Protein AF-A0A0M0KFQ4-F1 (afdb_monomer_lite)

Secondary structure (DSSP, 8-state):
-GGGS-HHHHHHHHHHHHHHHHHHHHHTTT-GGG--HHHHHHHHHHHHHHH-HHHHTS-HHHHH-HHHHHHHHHHHHHHHHHHHTSPPPHHHHHHHHHHHHHH-------SHHHHHHHHHHH--

pLDDT: mean 93.69, std 4.37, range [71.12, 97.94]

Radius of gyration: 17.16 Å; chains: 1; bounding box: 42×26×45 Å

Foldseek 3Di:
DQVPDPPVLVVLLLVLLVVLVLVVCVVVLVPPVPDDPVVSVVSSVVSCVPPNPSVVPDDPCCVPDPVNVVVSVVSSVVSVVVQQQAAADPVLVVLQVVLCVVVVDDDDDRGNSSSVSCSVVSVD

Organism: NCBI:txid284581

Sequence (124 aa):
MLKNLPQGTKISITRSIHIAFEQYMNNIQWNETQFDMNDFIKQWKQYIEQNASWFKNLDAETKADPIFHEELAVKINETIEKILAEEPTEEQIQQLEELTKSTGKEIDYSSKLEARYLIDTLSN

Structure (mmCIF, N/CA/C/O backbone):
data_AF-A0A0M0KFQ4-F1
#
_entry.id   AF-A0A0M0KFQ4-F1
#
loop_
_atom_site.group_PDB
_atom_site.id
_atom_site.type_symbol
_atom_site.label_atom_id
_atom_site.label_alt_id
_atom_site.label_comp_id
_atom_site.label_asym_id
_atom_site.label_entity_id
_atom_site.label_seq_id
_atom_site.pdbx_PDB_ins_code
_atom_site.Cartn_x
_atom_site.Cartn_y
_atom_site.Cartn_z
_atom_site.occupancy
_atom_site.B_iso_or_equiv
_atom_site.auth_seq_id
_atom_site.auth_comp_id
_atom_site.auth_asym_id
_atom_site.auth_atom_id
_atom_site.pdbx_PDB_model_num
ATOM 1 N N . MET A 1 1 ? 19.947 3.564 -14.003 1.00 73.31 1 MET A N 1
ATOM 2 C CA . MET A 1 1 ? 19.407 2.685 -12.942 1.00 73.31 1 MET A CA 1
ATOM 3 C C . MET A 1 1 ? 18.841 3.565 -11.836 1.00 73.31 1 MET A C 1
ATOM 5 O O . MET A 1 1 ? 19.243 4.721 -11.783 1.00 73.31 1 MET A O 1
ATOM 9 N N . LEU A 1 2 ? 17.799 3.116 -11.133 1.00 80.88 2 LEU A N 1
ATOM 10 C CA . LEU A 1 2 ? 16.667 3.841 -10.520 1.00 80.88 2 LEU A CA 1
ATOM 11 C C . LEU A 1 2 ? 16.958 5.280 -10.045 1.00 80.88 2 LEU A C 1
ATOM 13 O O . LEU A 1 2 ? 16.191 6.197 -10.350 1.00 80.88 2 LEU A O 1
ATOM 17 N N . LYS A 1 3 ? 18.089 5.526 -9.372 1.00 78.44 3 LYS A N 1
ATOM 18 C CA . LYS A 1 3 ? 18.540 6.869 -8.938 1.00 78.44 3 LYS A CA 1
ATOM 19 C C . LYS A 1 3 ? 18.744 7.878 -10.082 1.00 78.44 3 LYS A C 1
ATOM 21 O O . LYS A 1 3 ? 18.568 9.076 -9.865 1.00 78.44 3 LYS A O 1
ATOM 26 N N . ASN A 1 4 ? 19.032 7.408 -11.288 1.00 85.94 4 ASN A N 1
ATOM 27 C CA . ASN A 1 4 ? 19.242 8.209 -12.498 1.00 85.94 4 ASN A CA 1
ATOM 28 C C . ASN A 1 4 ? 17.952 8.442 -13.296 1.00 85.94 4 ASN A C 1
ATOM 30 O O . ASN A 1 4 ? 17.974 9.157 -14.293 1.00 85.94 4 ASN A O 1
ATOM 34 N N . LEU A 1 5 ? 16.829 7.839 -12.888 1.00 88.88 5 LEU A N 1
ATOM 35 C CA . LEU A 1 5 ? 15.544 8.111 -13.524 1.00 88.88 5 LEU A CA 1
ATOM 36 C C . LEU A 1 5 ? 15.103 9.559 -13.251 1.00 88.88 5 LEU A C 1
ATOM 38 O O . LEU A 1 5 ? 15.486 10.140 -12.230 1.00 88.88 5 LEU A O 1
ATOM 42 N N . PRO A 1 6 ? 14.256 10.149 -14.110 1.00 92.44 6 PRO A N 1
ATOM 43 C CA . PRO A 1 6 ? 13.637 11.435 -13.820 1.00 92.44 6 PRO A CA 1
ATOM 44 C C . PRO A 1 6 ? 12.915 11.417 -12.467 1.00 92.44 6 PRO A C 1
ATOM 46 O O . PRO A 1 6 ? 12.309 10.414 -12.085 1.00 92.44 6 PRO A O 1
ATOM 49 N N . GLN A 1 7 ? 12.929 12.541 -11.745 1.00 92.44 7 GLN A N 1
ATOM 50 C CA . GLN A 1 7 ? 12.294 12.629 -10.424 1.00 92.44 7 GLN A CA 1
ATOM 51 C C . GLN A 1 7 ? 10.805 12.251 -10.468 1.00 92.44 7 GLN A C 1
ATOM 53 O O . GLN A 1 7 ? 10.326 11.531 -9.593 1.00 92.44 7 GLN A O 1
ATOM 58 N N . GLY A 1 8 ? 10.093 12.658 -11.525 1.00 92.50 8 GLY A N 1
ATOM 59 C CA . GLY A 1 8 ? 8.698 12.269 -11.749 1.00 92.50 8 GLY A CA 1
ATOM 60 C C . GLY A 1 8 ? 8.505 10.751 -11.849 1.00 92.50 8 GLY A C 1
ATOM 61 O O . GLY A 1 8 ? 7.553 10.216 -11.287 1.00 92.50 8 GLY A O 1
ATOM 62 N N . THR A 1 9 ? 9.443 10.038 -12.476 1.00 93.06 9 THR A N 1
ATOM 63 C CA . THR A 1 9 ? 9.432 8.572 -12.577 1.00 93.06 9 THR A CA 1
ATOM 64 C C . THR A 1 9 ? 9.612 7.926 -11.205 1.00 93.06 9 THR A C 1
ATOM 66 O O . THR A 1 9 ? 8.851 7.033 -10.854 1.00 93.06 9 THR A O 1
ATOM 69 N N . LYS A 1 10 ? 10.546 8.415 -10.378 1.00 93.81 10 LYS A N 1
ATOM 70 C CA . LYS A 1 10 ? 10.759 7.894 -9.010 1.00 93.81 10 LYS A CA 1
ATOM 71 C C . LYS A 1 10 ? 9.536 8.093 -8.110 1.00 93.81 10 LYS A C 1
ATOM 73 O O . LYS A 1 10 ? 9.179 7.203 -7.333 1.00 93.81 10 LYS A O 1
ATOM 78 N N . ILE A 1 11 ? 8.883 9.251 -8.226 1.00 94.56 11 ILE A N 1
ATOM 79 C CA . ILE A 1 11 ? 7.620 9.536 -7.532 1.00 94.56 11 ILE A CA 1
ATOM 80 C C . ILE A 1 11 ? 6.538 8.562 -8.011 1.00 94.56 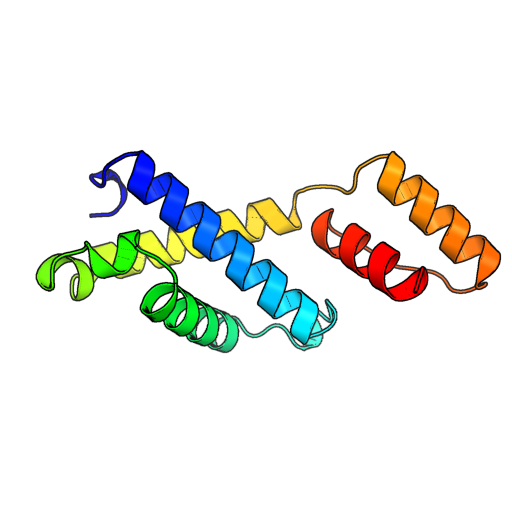11 ILE A C 1
ATOM 82 O O . ILE A 1 11 ? 5.841 7.969 -7.193 1.00 94.56 11 ILE A O 1
ATOM 86 N N . SER A 1 12 ? 6.435 8.346 -9.325 1.00 95.12 12 SER A N 1
ATOM 87 C CA . SER A 1 12 ? 5.464 7.420 -9.915 1.00 95.12 12 SER A CA 1
ATOM 88 C C . SER A 1 12 ? 5.689 5.966 -9.476 1.00 95.12 12 SER A C 1
ATOM 90 O O . SER A 1 12 ? 4.721 5.284 -9.145 1.00 95.12 12 SER A O 1
ATOM 92 N N . ILE A 1 13 ? 6.948 5.520 -9.370 1.00 95.88 13 ILE A N 1
ATOM 93 C CA . ILE A 1 13 ? 7.315 4.213 -8.803 1.00 95.88 13 ILE A CA 1
ATOM 94 C C . ILE A 1 13 ? 6.801 4.106 -7.364 1.00 95.88 13 ILE A C 1
ATOM 96 O O . ILE A 1 13 ? 6.023 3.203 -7.065 1.00 95.88 13 ILE A O 1
ATOM 100 N N . THR A 1 14 ? 7.154 5.067 -6.504 1.00 96.44 14 THR A N 1
ATOM 101 C CA . THR A 1 14 ? 6.730 5.082 -5.089 1.00 96.44 14 THR A CA 1
ATOM 102 C C . THR A 1 14 ? 5.206 5.030 -4.967 1.00 96.44 14 THR A C 1
ATOM 104 O O . THR A 1 14 ? 4.665 4.209 -4.233 1.00 96.44 14 THR A O 1
ATOM 107 N N . ARG A 1 15 ? 4.497 5.849 -5.753 1.00 96.00 15 ARG A N 1
ATOM 108 C CA . ARG A 1 15 ? 3.031 5.875 -5.772 1.00 96.00 15 ARG A CA 1
ATOM 109 C C . ARG A 1 15 ? 2.433 4.547 -6.237 1.00 96.00 15 ARG A C 1
ATOM 111 O O . ARG A 1 15 ? 1.426 4.118 -5.690 1.00 96.00 15 ARG A O 1
ATOM 118 N N . SER A 1 16 ? 3.034 3.897 -7.234 1.00 97.00 16 SER A N 1
ATOM 119 C CA . SER A 1 16 ? 2.557 2.594 -7.711 1.00 97.00 16 SER A CA 1
ATOM 120 C C . SER A 1 16 ? 2.715 1.488 -6.669 1.00 97.00 16 SER A C 1
ATOM 122 O O . SER A 1 16 ? 1.825 0.653 -6.554 1.00 97.00 16 SER A O 1
ATOM 124 N N . ILE A 1 17 ? 3.805 1.512 -5.893 1.00 97.69 17 ILE A N 1
ATOM 125 C CA . ILE A 1 17 ? 4.032 0.572 -4.787 1.00 97.69 17 ILE A CA 1
ATOM 126 C C . ILE A 1 17 ? 2.981 0.800 -3.703 1.00 97.69 17 ILE A C 1
ATOM 128 O O . ILE A 1 17 ? 2.319 -0.147 -3.305 1.00 97.69 17 ILE A O 1
ATOM 132 N N . HIS A 1 18 ? 2.767 2.056 -3.299 1.00 97.31 18 HIS A N 1
ATOM 133 C CA . HIS A 1 18 ? 1.768 2.400 -2.286 1.00 97.31 18 HIS A CA 1
ATOM 134 C C . HIS A 1 18 ? 0.360 1.935 -2.670 1.00 97.31 18 HIS A C 1
ATOM 136 O O . HIS A 1 18 ? -0.310 1.289 -1.874 1.00 97.31 18 HIS A O 1
ATOM 142 N N . ILE A 1 19 ? -0.090 2.240 -3.893 1.00 96.19 19 ILE A N 1
ATOM 143 C CA . ILE A 1 19 ? -1.430 1.851 -4.358 1.00 96.19 19 ILE A CA 1
ATOM 144 C C . ILE A 1 19 ? -1.577 0.327 -4.375 1.00 96.19 19 ILE A C 1
ATOM 146 O O . ILE A 1 19 ? -2.569 -0.192 -3.873 1.00 96.19 19 ILE A O 1
ATOM 150 N N . ALA A 1 20 ? -0.603 -0.390 -4.939 1.00 97.06 20 ALA A N 1
ATOM 151 C CA . ALA A 1 20 ? -0.681 -1.843 -5.022 1.00 97.06 20 ALA A CA 1
ATOM 152 C C . ALA A 1 20 ? -0.605 -2.507 -3.641 1.00 97.06 20 ALA A C 1
ATOM 154 O O . ALA A 1 20 ? -1.289 -3.498 -3.414 1.00 97.06 20 ALA A O 1
ATOM 155 N N . PHE A 1 21 ? 0.206 -1.971 -2.724 1.00 97.88 21 PHE A N 1
ATOM 156 C CA . PHE A 1 21 ? 0.349 -2.515 -1.375 1.00 97.88 21 PHE A CA 1
ATOM 157 C C . PHE A 1 21 ? -0.936 -2.331 -0.572 1.00 97.88 21 PHE A C 1
ATOM 159 O O . PHE A 1 21 ? -1.432 -3.285 0.013 1.00 97.88 21 PHE A O 1
ATOM 166 N N . GLU A 1 22 ? -1.531 -1.140 -0.622 1.00 96.94 22 GLU A N 1
ATOM 167 C CA . GLU A 1 22 ? -2.829 -0.878 -0.000 1.00 96.94 22 GLU A CA 1
ATOM 168 C C . GLU A 1 22 ? -3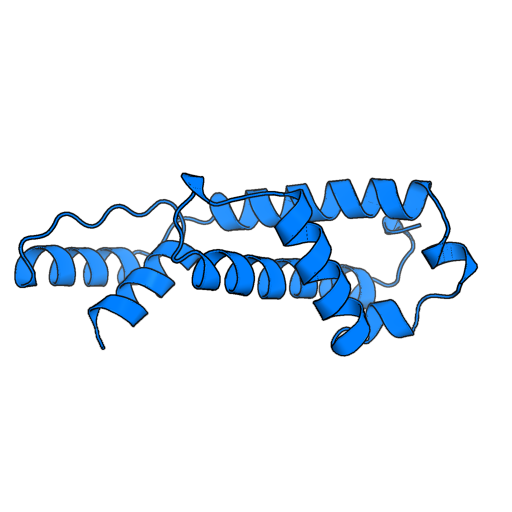.923 -1.800 -0.560 1.00 96.94 22 GLU A C 1
ATOM 170 O O . GLU A 1 22 ? -4.669 -2.407 0.201 1.00 96.94 22 GLU A O 1
ATOM 175 N N . GLN A 1 23 ? -3.996 -1.960 -1.887 1.00 96.06 23 GLN A N 1
ATOM 176 C CA . GLN A 1 23 ? -4.950 -2.879 -2.518 1.00 96.06 23 GLN A CA 1
ATOM 177 C C . GLN A 1 23 ? -4.728 -4.329 -2.079 1.00 96.06 23 GLN A C 1
ATOM 179 O O . GLN A 1 23 ? -5.691 -5.033 -1.786 1.00 96.06 23 GLN A O 1
ATOM 184 N N . TYR A 1 24 ? -3.471 -4.766 -2.015 1.00 97.94 24 TYR A N 1
ATOM 185 C CA . TYR A 1 24 ? -3.109 -6.099 -1.551 1.00 97.94 24 TYR A CA 1
ATOM 186 C C . TYR A 1 24 ? -3.548 -6.332 -0.103 1.00 97.94 24 TYR A C 1
ATOM 188 O O . TYR A 1 24 ? -4.256 -7.301 0.166 1.00 97.94 24 TYR A O 1
ATOM 196 N N . MET A 1 25 ? -3.194 -5.415 0.802 1.00 97.69 25 MET A N 1
ATOM 197 C CA . MET A 1 25 ? -3.553 -5.505 2.216 1.00 97.69 25 MET A CA 1
ATOM 198 C C . MET A 1 25 ? -5.069 -5.472 2.415 1.00 97.69 25 MET A C 1
ATOM 200 O O . MET A 1 25 ? -5.596 -6.304 3.145 1.00 97.69 25 MET A O 1
ATOM 204 N N . ASN A 1 26 ? -5.797 -4.614 1.694 1.00 96.44 26 ASN A N 1
ATOM 205 C CA . ASN A 1 26 ? -7.262 -4.609 1.718 1.00 96.44 26 ASN A CA 1
ATOM 206 C C . ASN A 1 26 ? -7.855 -5.956 1.263 1.00 96.44 26 ASN A C 1
ATOM 208 O O . ASN A 1 26 ? -8.813 -6.433 1.867 1.00 96.44 26 ASN A O 1
ATOM 212 N N . ASN A 1 27 ? -7.288 -6.596 0.232 1.00 96.31 27 ASN A N 1
ATOM 213 C CA . ASN A 1 27 ? -7.768 -7.894 -0.264 1.00 96.31 27 ASN A CA 1
ATOM 214 C C . ASN A 1 27 ? -7.598 -9.019 0.765 1.00 96.31 27 ASN A C 1
ATOM 216 O O . ASN A 1 27 ? -8.447 -9.906 0.839 1.00 96.31 27 ASN A O 1
ATOM 220 N N . ILE A 1 28 ? -6.525 -8.977 1.559 1.00 96.69 28 ILE A N 1
ATOM 221 C CA . ILE A 1 28 ? -6.308 -9.904 2.682 1.00 96.69 28 ILE A CA 1
ATOM 222 C C . ILE A 1 28 ? -6.870 -9.364 4.004 1.00 96.69 28 ILE A C 1
ATOM 224 O O . ILE A 1 28 ? -6.587 -9.910 5.068 1.00 96.69 28 ILE A O 1
ATOM 228 N N . GLN A 1 29 ? -7.674 -8.298 3.941 1.00 95.75 29 GLN A N 1
ATOM 229 C CA . GLN A 1 29 ? -8.347 -7.669 5.076 1.00 95.75 29 GLN A CA 1
ATOM 230 C C . GLN A 1 29 ? -7.396 -7.238 6.199 1.00 95.75 29 GLN A C 1
ATOM 232 O O . GLN A 1 29 ? -7.739 -7.346 7.372 1.00 95.75 29 GLN A O 1
ATOM 237 N N . TRP A 1 30 ? -6.194 -6.796 5.831 1.00 95.88 30 TRP A N 1
ATOM 238 C CA . TRP A 1 30 ? -5.107 -6.437 6.743 1.00 95.88 30 TRP A CA 1
ATOM 239 C C . TRP A 1 30 ? -4.663 -7.565 7.683 1.00 95.88 30 TRP A C 1
ATOM 241 O O . TRP A 1 30 ? -3.996 -7.335 8.681 1.00 95.88 30 TRP A O 1
ATOM 251 N N . ASN A 1 31 ? -4.952 -8.819 7.334 1.00 94.06 31 ASN A N 1
ATOM 252 C CA . ASN A 1 31 ? -4.470 -9.959 8.097 1.00 94.06 31 ASN A CA 1
ATOM 253 C C . ASN A 1 31 ? -2.993 -10.241 7.779 1.00 94.06 31 ASN A C 1
ATOM 255 O O . ASN A 1 31 ? -2.679 -10.914 6.796 1.00 94.06 31 ASN A O 1
ATOM 259 N N . GLU A 1 32 ? -2.090 -9.782 8.647 1.00 89.38 32 GLU A N 1
ATOM 260 C CA . GLU A 1 32 ? -0.638 -9.952 8.492 1.00 89.38 32 GLU A CA 1
ATOM 261 C C . GLU A 1 32 ? -0.199 -11.413 8.322 1.00 89.38 32 GLU A C 1
ATOM 263 O O . GLU A 1 32 ? 0.765 -11.692 7.614 1.00 89.38 32 GLU A O 1
ATOM 268 N N . THR A 1 33 ? -0.925 -12.378 8.899 1.00 94.31 33 THR A N 1
ATOM 269 C CA . THR A 1 33 ? -0.592 -13.808 8.749 1.00 94.31 33 THR A CA 1
ATOM 270 C C . THR A 1 33 ? -0.799 -14.330 7.325 1.00 94.31 33 THR A C 1
ATOM 272 O O . THR A 1 33 ? -0.280 -15.390 6.977 1.00 94.31 33 THR A O 1
ATOM 275 N N . GLN A 1 34 ? -1.544 -13.590 6.498 1.00 95.81 34 GLN A N 1
ATOM 276 C CA . GLN A 1 34 ? -1.748 -13.873 5.078 1.00 95.81 34 GLN A CA 1
ATOM 277 C C . GLN A 1 34 ? -0.797 -13.076 4.177 1.00 95.81 34 GLN A C 1
ATOM 279 O O . GLN A 1 34 ? -0.806 -13.275 2.962 1.00 95.81 34 GLN A O 1
ATOM 284 N N . PHE A 1 35 ? 0.020 -12.176 4.734 1.00 95.75 35 PHE A N 1
ATOM 285 C CA . PHE A 1 35 ? 0.962 -11.396 3.945 1.00 95.75 35 PHE A CA 1
ATOM 286 C C . PHE A 1 35 ? 2.085 -12.290 3.400 1.00 95.75 35 PHE A C 1
ATOM 288 O O . PHE A 1 35 ? 2.959 -12.745 4.135 1.00 95.75 35 PHE A O 1
ATOM 295 N N . ASP A 1 36 ? 2.097 -12.485 2.081 1.00 97.19 36 ASP A N 1
ATOM 296 C CA . ASP A 1 36 ? 3.247 -13.015 1.343 1.00 97.19 36 ASP A CA 1
ATOM 297 C C . ASP A 1 36 ? 3.876 -11.958 0.414 1.00 97.19 36 ASP A C 1
ATO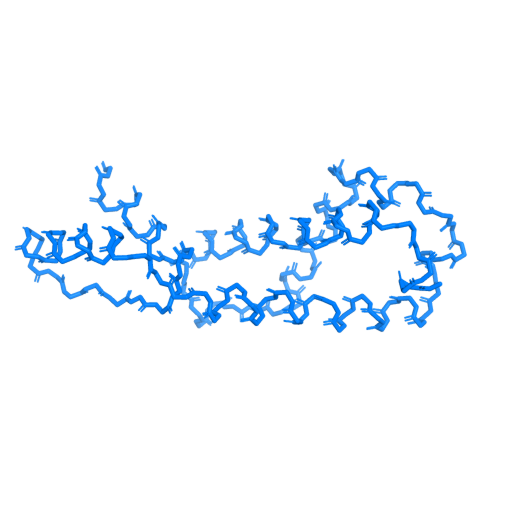M 299 O O . ASP A 1 36 ? 3.207 -11.321 -0.406 1.00 97.19 36 ASP A O 1
ATOM 303 N N . MET A 1 37 ? 5.196 -11.778 0.532 1.00 95.19 37 MET A N 1
ATOM 304 C CA . MET A 1 37 ? 5.950 -10.802 -0.262 1.00 95.19 37 MET A CA 1
ATOM 305 C C . MET A 1 37 ? 5.988 -11.160 -1.757 1.00 95.19 37 MET A C 1
ATOM 307 O O . MET A 1 37 ? 5.951 -10.267 -2.604 1.00 95.19 37 MET A O 1
ATOM 311 N N . ASN A 1 38 ? 6.060 -12.445 -2.116 1.00 95.75 38 ASN A N 1
ATOM 312 C CA . ASN A 1 38 ? 6.124 -12.858 -3.520 1.00 95.75 38 ASN A CA 1
ATOM 313 C C . ASN A 1 38 ? 4.783 -12.627 -4.222 1.00 95.75 38 ASN A C 1
ATOM 315 O O . ASN A 1 38 ? 4.758 -12.160 -5.366 1.00 95.75 38 ASN A O 1
ATOM 319 N N . ASP A 1 39 ? 3.677 -12.902 -3.532 1.00 96.88 39 ASP A N 1
ATOM 320 C CA . ASP A 1 39 ? 2.333 -12.630 -4.030 1.00 96.88 39 ASP A CA 1
ATOM 321 C C . ASP A 1 39 ? 2.094 -11.131 -4.198 1.00 96.88 39 ASP A C 1
ATOM 323 O O . ASP A 1 39 ? 1.610 -10.705 -5.255 1.00 96.88 39 ASP A O 1
ATOM 327 N N . PHE A 1 40 ? 2.521 -10.314 -3.231 1.00 97.62 40 PHE A N 1
ATOM 328 C CA . PHE A 1 40 ? 2.498 -8.863 -3.379 1.00 97.62 40 PHE A CA 1
ATOM 329 C C . PHE A 1 40 ? 3.309 -8.400 -4.603 1.00 97.62 40 PHE A C 1
ATOM 331 O O . PHE A 1 40 ? 2.784 -7.670 -5.447 1.00 97.62 40 PHE A O 1
ATOM 338 N N . ILE A 1 41 ? 4.560 -8.853 -4.762 1.00 96.12 41 ILE A N 1
ATOM 339 C CA . ILE A 1 41 ? 5.409 -8.483 -5.909 1.00 96.12 41 ILE A CA 1
ATOM 340 C C . ILE A 1 41 ? 4.745 -8.877 -7.233 1.00 96.12 41 ILE A C 1
ATOM 342 O O . ILE A 1 41 ? 4.774 -8.107 -8.197 1.00 96.12 41 ILE A O 1
ATOM 346 N N . LYS A 1 42 ? 4.120 -10.056 -7.297 1.00 95.69 42 LYS A N 1
ATOM 347 C CA . LYS A 1 42 ? 3.399 -10.525 -8.484 1.00 95.69 42 LYS A CA 1
ATOM 348 C C . LYS A 1 42 ? 2.213 -9.617 -8.816 1.00 95.69 42 LYS A C 1
ATOM 350 O O . LYS A 1 42 ? 2.057 -9.242 -9.980 1.00 95.69 42 LYS A O 1
ATOM 355 N N . GLN A 1 43 ? 1.412 -9.237 -7.822 1.00 95.38 43 GLN A N 1
ATOM 356 C CA . GLN A 1 43 ? 0.282 -8.319 -8.010 1.00 95.38 43 GLN A CA 1
ATOM 357 C C . GLN A 1 43 ? 0.748 -6.916 -8.401 1.00 95.38 43 GLN A C 1
ATOM 359 O O . GLN A 1 43 ? 0.228 -6.331 -9.351 1.00 95.38 43 GLN A O 1
ATOM 364 N N . TRP A 1 44 ? 1.780 -6.393 -7.741 1.00 96.81 44 TRP A N 1
ATOM 365 C CA . TRP A 1 44 ? 2.362 -5.101 -8.085 1.00 96.81 44 TRP A CA 1
ATOM 366 C C . TRP A 1 44 ? 2.927 -5.095 -9.511 1.00 96.81 44 TRP A C 1
ATOM 368 O O . TRP A 1 44 ? 2.680 -4.148 -10.259 1.00 96.81 44 TRP A O 1
ATOM 378 N N . LYS A 1 45 ? 3.597 -6.172 -9.942 1.00 94.50 45 LYS A N 1
ATOM 379 C CA . LYS A 1 45 ? 4.069 -6.326 -11.326 1.00 94.50 45 LYS A CA 1
ATOM 380 C C . LYS A 1 45 ? 2.912 -6.262 -12.330 1.00 94.50 45 LYS A C 1
ATOM 382 O O . LYS A 1 45 ? 2.984 -5.507 -13.299 1.00 94.50 45 LYS A O 1
ATOM 387 N N . GLN A 1 46 ? 1.828 -6.995 -12.077 1.00 94.19 46 GLN A N 1
ATOM 388 C CA . GLN A 1 46 ? 0.625 -6.939 -12.917 1.00 94.19 46 GLN A CA 1
ATOM 389 C C . GLN A 1 46 ? 0.028 -5.526 -12.952 1.00 94.19 46 GLN A C 1
ATOM 391 O O . GLN A 1 46 ? -0.334 -5.025 -14.020 1.00 94.19 46 GLN A O 1
ATOM 396 N N . TYR A 1 47 ? -0.023 -4.855 -11.799 1.00 94.56 47 TYR A N 1
ATOM 397 C CA . TYR A 1 47 ? -0.513 -3.487 -11.694 1.00 94.56 47 TYR A CA 1
ATOM 398 C C . TYR A 1 47 ? 0.314 -2.517 -12.544 1.00 94.56 47 TYR A C 1
ATOM 400 O O . TYR A 1 47 ? -0.267 -1.738 -13.303 1.00 94.56 47 TYR A O 1
ATOM 408 N N . ILE A 1 48 ? 1.650 -2.553 -12.466 1.00 94.62 48 ILE A N 1
ATOM 409 C CA . ILE A 1 48 ? 2.498 -1.604 -13.206 1.00 94.62 48 ILE A CA 1
ATOM 410 C C . ILE A 1 48 ? 2.493 -1.862 -14.715 1.00 94.62 48 ILE A C 1
ATOM 412 O O . ILE A 1 48 ? 2.516 -0.907 -15.491 1.00 94.62 48 ILE A O 1
ATOM 416 N N . GLU A 1 49 ? 2.387 -3.121 -15.144 1.00 93.00 49 GLU A N 1
ATOM 417 C CA . GLU A 1 49 ? 2.272 -3.485 -16.560 1.00 93.00 49 GLU A CA 1
ATOM 418 C C . GLU A 1 49 ? 0.988 -2.916 -17.187 1.00 93.00 49 GLU A C 1
ATOM 420 O O . GLU A 1 49 ? 0.999 -2.423 -18.320 1.00 93.00 49 GLU A O 1
ATOM 425 N N . GLN A 1 50 ? -0.112 -2.914 -16.432 1.00 91.38 50 GLN A N 1
ATOM 426 C CA . GLN A 1 50 ? -1.415 -2.454 -16.910 1.00 91.38 50 GLN A CA 1
ATOM 427 C C . GLN A 1 50 ? -1.604 -0.940 -16.739 1.00 91.38 50 GLN A C 1
ATOM 429 O O . GLN A 1 50 ? -1.992 -0.251 -17.690 1.00 91.38 50 GLN A O 1
ATOM 434 N N . ASN A 1 51 ? -1.269 -0.406 -15.562 1.00 89.31 51 ASN A N 1
ATOM 435 C CA . ASN A 1 51 ? -1.709 0.914 -15.100 1.00 89.31 51 ASN A CA 1
ATOM 436 C C . ASN A 1 51 ? -0.586 1.959 -15.011 1.00 89.31 51 ASN A C 1
ATOM 438 O O . ASN A 1 51 ? -0.867 3.157 -15.048 1.00 89.31 51 ASN A O 1
ATOM 442 N N . ALA A 1 52 ? 0.685 1.555 -14.911 1.00 90.94 52 ALA A N 1
ATOM 443 C CA . ALA A 1 52 ? 1.770 2.500 -14.657 1.00 90.94 52 ALA A CA 1
ATOM 444 C C . ALA A 1 52 ? 2.470 2.957 -15.946 1.00 90.94 52 ALA A C 1
ATOM 446 O O . ALA A 1 52 ? 3.232 2.223 -16.578 1.00 90.94 52 ALA A O 1
ATOM 447 N N . SER A 1 53 ? 2.268 4.225 -16.312 1.00 90.19 53 SER A N 1
ATOM 448 C CA . SER A 1 53 ? 2.927 4.837 -17.475 1.00 90.19 53 SER A CA 1
ATOM 449 C C . SER A 1 53 ? 4.454 4.815 -17.369 1.00 90.19 53 SER A C 1
ATOM 451 O O . SER A 1 53 ? 5.130 4.624 -18.378 1.00 90.19 53 SER A O 1
ATOM 453 N N . TRP A 1 54 ? 5.003 4.945 -16.155 1.00 93.44 54 TRP A N 1
ATOM 454 C CA . TRP A 1 54 ? 6.448 4.915 -15.935 1.00 93.44 54 TRP A CA 1
ATOM 455 C C . TRP A 1 54 ? 7.071 3.608 -16.427 1.00 93.44 54 TRP A C 1
ATOM 457 O O . TRP A 1 54 ? 8.102 3.652 -17.087 1.00 93.44 54 TRP A O 1
ATOM 467 N N . PHE A 1 55 ? 6.422 2.467 -16.177 1.00 93.19 55 PHE A N 1
ATOM 468 C CA . PHE A 1 55 ? 6.945 1.160 -16.561 1.00 93.19 55 PHE A CA 1
ATOM 469 C C . PHE A 1 55 ? 6.877 0.960 -18.077 1.00 93.19 55 PHE A C 1
ATOM 471 O O . PHE A 1 55 ? 7.818 0.457 -18.688 1.00 93.19 55 PHE A O 1
ATOM 478 N N . LYS A 1 56 ? 5.801 1.426 -18.723 1.00 90.62 56 LYS A N 1
ATOM 479 C CA . LYS A 1 56 ? 5.663 1.385 -20.190 1.00 90.62 56 LYS A CA 1
ATOM 480 C C . LYS A 1 56 ? 6.752 2.198 -20.893 1.00 90.62 56 LYS A C 1
ATOM 482 O O . LYS A 1 56 ? 7.263 1.748 -21.912 1.00 90.62 56 LYS A O 1
ATOM 487 N N . ASN A 1 57 ? 7.145 3.326 -20.304 1.00 90.50 57 ASN A N 1
ATOM 488 C CA . ASN A 1 57 ? 8.133 4.250 -20.863 1.00 90.50 57 ASN A CA 1
ATOM 489 C C . ASN A 1 57 ? 9.596 3.841 -20.626 1.00 90.50 57 ASN A C 1
ATOM 491 O O . ASN A 1 57 ? 10.487 4.497 -21.160 1.00 90.50 57 ASN A O 1
ATOM 495 N N . LEU A 1 58 ? 9.861 2.798 -19.833 1.00 90.94 58 LEU A N 1
ATOM 496 C CA . LEU A 1 58 ? 11.211 2.248 -19.708 1.00 90.94 58 LEU A CA 1
ATOM 497 C C . LEU A 1 58 ? 11.572 1.421 -20.943 1.00 90.94 58 LEU A C 1
ATOM 499 O O . LEU A 1 58 ? 10.762 0.626 -21.438 1.00 90.94 58 LEU A O 1
ATOM 503 N N . ASP A 1 59 ? 12.806 1.582 -21.402 1.00 91.25 59 ASP A N 1
ATOM 504 C CA . ASP A 1 59 ? 13.393 0.772 -22.459 1.00 91.25 59 ASP A CA 1
ATOM 505 C C . ASP A 1 59 ? 13.611 -0.686 -22.003 1.00 91.25 59 ASP A C 1
ATOM 507 O O . ASP A 1 59 ? 13.559 -1.019 -20.814 1.00 91.25 59 ASP A O 1
ATOM 511 N N . ALA A 1 60 ? 13.798 -1.581 -22.974 1.00 91.06 60 ALA A N 1
ATOM 512 C CA . ALA A 1 60 ? 13.928 -3.013 -22.716 1.00 91.06 60 ALA A CA 1
ATOM 513 C C . ALA A 1 60 ? 15.222 -3.376 -21.969 1.00 91.06 60 ALA A C 1
ATOM 515 O O . ALA A 1 60 ? 15.221 -4.355 -21.227 1.00 91.06 60 ALA A O 1
ATOM 516 N N . GLU A 1 61 ? 16.292 -2.594 -22.138 1.00 91.81 61 GLU A N 1
ATOM 517 C CA . GLU A 1 61 ? 17.572 -2.813 -21.463 1.00 91.81 61 GLU A CA 1
ATOM 518 C C . GLU A 1 61 ? 17.423 -2.522 -19.967 1.00 91.81 61 GLU A C 1
ATOM 520 O O . GLU A 1 61 ? 17.671 -3.403 -19.150 1.00 91.81 61 GLU A O 1
ATOM 525 N N . THR A 1 62 ? 16.863 -1.364 -19.602 1.00 91.06 62 THR A N 1
ATOM 526 C CA . THR A 1 62 ? 16.565 -1.015 -18.205 1.00 91.06 62 THR A CA 1
ATOM 527 C C . THR A 1 62 ? 15.631 -2.035 -17.548 1.00 91.06 62 THR A C 1
ATOM 529 O O . THR A 1 62 ? 15.799 -2.364 -16.378 1.00 91.06 62 THR A O 1
ATOM 532 N N . LYS A 1 63 ? 14.640 -2.556 -18.282 1.00 91.19 63 LYS A N 1
ATOM 533 C CA . LYS A 1 63 ? 13.702 -3.574 -17.773 1.00 91.19 63 LYS A CA 1
ATOM 534 C C . LYS A 1 63 ? 14.322 -4.947 -17.545 1.00 91.19 63 LYS A C 1
ATOM 536 O O . LYS A 1 63 ? 13.714 -5.723 -16.818 1.00 91.19 63 LYS A O 1
ATOM 541 N N . ALA A 1 64 ? 15.425 -5.264 -18.215 1.00 91.50 64 ALA A N 1
ATOM 542 C CA . ALA A 1 64 ? 16.134 -6.533 -18.078 1.00 91.50 64 ALA A CA 1
ATOM 543 C C . ALA A 1 64 ? 17.372 -6.413 -17.174 1.00 91.50 64 ALA A C 1
ATOM 545 O O . ALA A 1 64 ? 18.028 -7.417 -16.898 1.00 91.50 64 ALA A O 1
ATOM 546 N N . ASP A 1 65 ? 17.701 -5.195 -16.741 1.00 93.94 65 ASP A N 1
ATOM 547 C CA . ASP A 1 65 ? 18.902 -4.903 -15.979 1.00 93.94 65 ASP A CA 1
ATOM 548 C C . ASP A 1 65 ? 18.790 -5.413 -14.523 1.00 93.94 65 ASP A C 1
ATOM 550 O O . ASP A 1 65 ? 17.897 -4.993 -13.774 1.00 93.94 65 ASP A O 1
ATOM 554 N N . PRO A 1 66 ? 19.694 -6.307 -14.077 1.00 93.25 66 PRO A N 1
ATOM 555 C CA . PRO A 1 66 ? 19.648 -6.871 -12.728 1.00 93.25 66 PRO A CA 1
ATOM 556 C C . PRO A 1 66 ? 19.813 -5.836 -11.613 1.00 93.25 66 PRO A C 1
ATOM 558 O O . PRO A 1 66 ? 19.190 -5.969 -10.560 1.00 93.25 66 PRO A O 1
ATOM 561 N N . ILE A 1 67 ? 20.619 -4.796 -11.835 1.00 93.81 67 ILE A N 1
ATOM 562 C CA . ILE A 1 67 ? 20.871 -3.758 -10.830 1.00 93.81 67 ILE A CA 1
ATOM 563 C C . ILE A 1 67 ? 19.619 -2.889 -10.672 1.00 93.81 67 ILE A C 1
ATOM 565 O O . ILE A 1 67 ? 19.246 -2.532 -9.556 1.00 93.81 67 ILE A O 1
ATOM 569 N N . PHE A 1 68 ? 18.914 -2.591 -11.765 1.00 93.12 68 PHE A N 1
ATOM 570 C CA . PHE A 1 68 ? 17.619 -1.924 -11.708 1.00 93.12 68 PHE A CA 1
ATOM 571 C C . PHE A 1 68 ? 16.609 -2.732 -10.888 1.00 93.12 68 PHE A C 1
ATOM 573 O O . PHE A 1 68 ? 15.904 -2.152 -10.062 1.00 93.12 68 PHE A O 1
ATOM 580 N N . HIS A 1 69 ? 16.555 -4.054 -11.070 1.00 92.38 69 HIS A N 1
ATOM 581 C CA . HIS A 1 69 ? 15.687 -4.921 -10.272 1.00 92.38 69 HIS A CA 1
ATOM 582 C C . HIS A 1 69 ? 16.055 -4.932 -8.783 1.00 92.38 69 HIS A C 1
ATOM 584 O O . HIS A 1 69 ? 15.156 -4.871 -7.946 1.00 92.38 69 HIS A O 1
ATOM 590 N N . GLU A 1 70 ? 17.345 -4.958 -8.445 1.00 94.19 70 GLU A N 1
ATOM 591 C CA . GLU A 1 70 ? 17.819 -4.887 -7.058 1.00 94.19 70 GLU A CA 1
ATOM 592 C C . GLU A 1 70 ? 17.440 -3.551 -6.399 1.00 94.19 70 GLU A C 1
ATOM 594 O O . GLU A 1 70 ? 16.827 -3.528 -5.330 1.00 94.19 70 GLU A O 1
ATOM 599 N N . GLU A 1 71 ? 17.712 -2.426 -7.066 1.00 95.06 71 GLU A N 1
ATOM 600 C CA . GLU A 1 71 ? 17.339 -1.097 -6.565 1.00 95.06 71 GLU A CA 1
ATOM 601 C C . GLU A 1 71 ? 15.820 -0.946 -6.401 1.00 95.06 71 GLU A C 1
ATOM 603 O O . GLU A 1 71 ? 15.345 -0.260 -5.493 1.00 95.06 71 GLU A O 1
ATOM 608 N N . LEU A 1 72 ? 15.044 -1.585 -7.276 1.00 94.50 72 LEU A N 1
ATOM 609 C CA . LEU A 1 72 ? 13.590 -1.582 -7.215 1.00 94.50 72 LEU A CA 1
ATOM 610 C C . LEU A 1 72 ? 13.070 -2.417 -6.041 1.00 94.50 72 LEU A C 1
ATOM 612 O O . LEU A 1 72 ? 12.149 -1.971 -5.363 1.00 94.50 72 LEU A O 1
ATOM 616 N N . ALA A 1 73 ? 13.688 -3.565 -5.752 1.00 94.12 73 ALA A N 1
ATOM 617 C CA . ALA A 1 73 ? 13.375 -4.373 -4.575 1.00 94.12 73 ALA A CA 1
ATOM 618 C C . ALA A 1 73 ? 13.644 -3.603 -3.272 1.00 94.12 73 ALA A C 1
ATOM 620 O O . ALA A 1 73 ? 12.781 -3.553 -2.395 1.00 94.12 73 ALA A O 1
ATOM 621 N N . VAL A 1 74 ? 14.787 -2.912 -3.180 1.00 96.06 74 VAL A N 1
ATOM 622 C CA . VAL A 1 74 ? 15.084 -2.015 -2.049 1.00 96.06 74 VAL A CA 1
ATOM 623 C C . VAL A 1 74 ? 14.009 -0.937 -1.931 1.00 96.06 74 VAL A C 1
ATOM 625 O O . VAL A 1 74 ? 13.455 -0.718 -0.856 1.00 96.06 74 VAL A O 1
ATOM 628 N N . LYS A 1 75 ? 13.651 -0.298 -3.050 1.00 96.19 75 LYS A N 1
ATOM 629 C CA . LYS A 1 75 ? 12.647 0.768 -3.063 1.00 96.19 75 LYS A CA 1
ATOM 630 C C . LYS A 1 75 ? 11.258 0.292 -2.625 1.00 96.19 75 LYS A C 1
ATOM 632 O O . LYS A 1 75 ? 10.523 1.067 -2.008 1.00 96.19 75 LYS A O 1
ATOM 637 N N . ILE A 1 76 ? 10.890 -0.941 -2.968 1.00 97.06 76 ILE A N 1
ATOM 638 C CA . ILE A 1 76 ? 9.650 -1.582 -2.524 1.00 97.06 76 ILE A CA 1
ATOM 639 C C . ILE A 1 76 ? 9.646 -1.708 -1.005 1.00 97.06 76 ILE A C 1
ATOM 641 O O . ILE A 1 76 ? 8.750 -1.151 -0.373 1.00 97.06 76 ILE A O 1
ATOM 645 N N . ASN A 1 77 ? 10.673 -2.341 -0.436 1.00 97.00 77 ASN A N 1
ATOM 646 C CA . ASN A 1 77 ? 10.778 -2.550 1.007 1.00 97.00 77 ASN A CA 1
ATOM 647 C C . ASN A 1 77 ? 10.745 -1.220 1.769 1.00 97.00 77 ASN A C 1
ATOM 649 O O . ASN A 1 77 ? 9.897 -1.040 2.634 1.00 97.00 77 ASN A O 1
ATOM 653 N N . GLU A 1 78 ? 11.552 -0.235 1.357 1.00 97.25 78 GLU A N 1
ATOM 654 C CA . GLU A 1 78 ? 11.554 1.102 1.971 1.00 97.25 78 GLU A CA 1
ATOM 655 C C . GLU A 1 78 ? 10.179 1.785 1.938 1.00 97.25 78 GLU A C 1
ATOM 657 O O . GLU A 1 78 ? 9.858 2.606 2.796 1.00 97.25 78 GLU A O 1
ATOM 662 N N . THR A 1 79 ? 9.392 1.542 0.888 1.00 97.62 79 THR A N 1
ATOM 663 C CA . THR A 1 79 ? 8.069 2.160 0.749 1.00 97.62 79 THR A CA 1
ATOM 664 C C . THR A 1 79 ? 7.050 1.448 1.634 1.00 97.62 79 THR A C 1
ATOM 666 O O . THR A 1 79 ? 6.259 2.128 2.277 1.00 97.62 79 THR A O 1
ATOM 669 N N . ILE A 1 80 ? 7.098 0.115 1.705 1.00 97.19 80 ILE A N 1
ATOM 670 C CA . ILE A 1 80 ? 6.254 -0.689 2.600 1.00 97.19 80 ILE A CA 1
ATOM 671 C C . ILE A 1 80 ? 6.538 -0.337 4.060 1.00 97.19 80 ILE A C 1
ATOM 673 O O . ILE A 1 80 ? 5.611 -0.031 4.800 1.00 97.19 80 ILE A O 1
ATOM 677 N N . GLU A 1 81 ? 7.809 -0.295 4.462 1.00 96.94 81 GLU A N 1
ATOM 678 C CA . GLU A 1 81 ? 8.209 0.078 5.823 1.00 96.94 81 GLU A CA 1
ATOM 679 C C . GLU A 1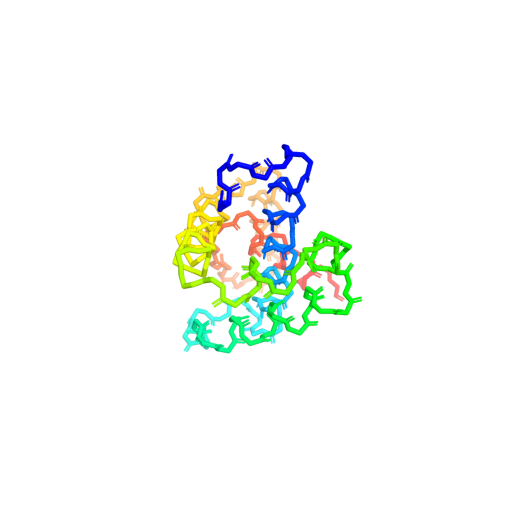 81 ? 7.665 1.455 6.212 1.00 96.94 81 GLU A C 1
ATOM 681 O O . GLU A 1 81 ? 7.135 1.626 7.304 1.00 96.94 81 GLU A O 1
ATOM 686 N N . LYS A 1 82 ? 7.732 2.435 5.303 1.00 97.12 82 LYS A N 1
ATOM 687 C CA . LYS A 1 82 ? 7.176 3.775 5.547 1.00 97.12 82 LYS A CA 1
ATOM 688 C C . LYS A 1 82 ? 5.662 3.781 5.691 1.00 97.12 82 LYS A C 1
ATOM 690 O O . LYS A 1 82 ? 5.158 4.572 6.474 1.00 97.12 82 LYS A O 1
ATOM 695 N N . ILE A 1 83 ? 4.962 2.947 4.926 1.00 96.38 83 ILE A N 1
ATOM 696 C CA . ILE A 1 83 ? 3.507 2.811 5.024 1.00 96.38 83 ILE A CA 1
ATOM 697 C C . ILE A 1 83 ? 3.127 2.225 6.384 1.00 96.38 83 ILE A C 1
ATOM 699 O O . ILE A 1 83 ? 2.245 2.757 7.050 1.00 96.38 83 ILE A O 1
ATOM 703 N N . LEU A 1 84 ? 3.806 1.155 6.800 1.00 95.56 84 LEU A N 1
ATOM 704 C CA . LEU A 1 84 ? 3.531 0.478 8.067 1.00 95.56 84 LEU A CA 1
ATOM 705 C C . LEU A 1 84 ? 3.936 1.325 9.281 1.00 95.56 84 LEU A C 1
ATOM 707 O O . LEU A 1 84 ? 3.284 1.256 10.313 1.00 95.56 84 LEU A O 1
ATOM 711 N N . ALA A 1 85 ? 4.977 2.150 9.151 1.00 96.50 85 ALA A N 1
ATOM 712 C CA . ALA A 1 85 ? 5.422 3.063 10.201 1.00 96.50 85 ALA A CA 1
ATOM 713 C C . ALA A 1 85 ? 4.614 4.371 10.278 1.00 96.50 85 ALA A C 1
ATOM 715 O O . ALA A 1 85 ? 4.841 5.170 11.187 1.00 96.50 85 ALA A O 1
ATOM 716 N N . GLU A 1 86 ? 3.726 4.649 9.318 1.00 96.75 86 GLU A N 1
ATOM 717 C CA . GLU A 1 86 ? 2.881 5.839 9.376 1.00 96.75 86 GLU A CA 1
ATOM 718 C C . GLU A 1 86 ? 1.760 5.605 10.391 1.00 96.75 86 GLU A C 1
ATOM 720 O O . GLU A 1 86 ? 0.831 4.838 10.139 1.00 96.75 86 GLU A O 1
ATOM 725 N N . GLU A 1 87 ? 1.852 6.269 11.543 1.00 96.69 87 GLU A N 1
ATOM 726 C CA . GLU A 1 87 ? 0.852 6.163 12.605 1.00 96.69 87 GLU A CA 1
ATOM 727 C C . GLU A 1 87 ? -0.516 6.715 12.156 1.00 96.69 87 GLU A C 1
ATOM 729 O O . GLU A 1 87 ? -0.582 7.686 11.385 1.00 96.69 87 GLU A O 1
ATOM 734 N N . PRO A 1 88 ? -1.627 6.131 12.642 1.00 96.81 88 PRO A N 1
ATOM 735 C CA . PRO A 1 88 ? -2.958 6.696 12.459 1.00 96.81 88 PRO A CA 1
ATOM 736 C C . PRO A 1 88 ? -3.053 8.140 12.950 1.00 96.81 88 PRO A C 1
ATOM 738 O O . PRO A 1 88 ? -2.411 8.538 13.922 1.00 96.81 88 PRO A O 1
ATOM 741 N N . THR A 1 89 ? -3.894 8.937 12.298 1.00 97.25 89 THR A N 1
ATOM 742 C CA . THR A 1 89 ? -4.164 10.303 12.757 1.00 97.25 89 THR A CA 1
ATOM 743 C C . THR A 1 89 ? -5.020 10.293 14.023 1.00 97.25 89 THR A C 1
ATOM 745 O O . THR A 1 89 ? -5.787 9.361 14.260 1.00 97.25 89 THR A O 1
ATOM 748 N N . GLU A 1 90 ? -4.957 11.370 14.812 1.00 96.81 90 GLU A N 1
ATOM 749 C CA . GLU A 1 90 ? -5.809 11.537 16.002 1.00 96.81 90 GLU A CA 1
ATOM 750 C C . GLU A 1 90 ? -7.303 11.365 15.681 1.00 96.81 90 GLU A C 1
ATOM 752 O O . GLU A 1 90 ? -8.040 10.758 16.451 1.00 96.81 90 GLU A O 1
ATOM 757 N N . GLU A 1 91 ? -7.741 11.847 14.516 1.00 96.88 91 GLU A N 1
ATOM 758 C CA . GLU A 1 91 ? -9.116 11.685 14.037 1.00 96.88 91 GLU A CA 1
ATOM 759 C C . GLU A 1 91 ? -9.471 10.212 13.783 1.00 96.88 91 GLU A C 1
ATOM 761 O O . GLU A 1 91 ? -10.539 9.759 14.190 1.00 96.88 91 GLU A O 1
ATOM 766 N N . GLN A 1 92 ? -8.574 9.442 13.157 1.00 97.00 92 GLN A N 1
ATOM 767 C CA . GLN A 1 92 ? -8.798 8.010 12.936 1.00 97.00 92 GLN A CA 1
ATOM 768 C C . GLN A 1 92 ? -8.859 7.242 14.259 1.00 97.00 92 GLN A C 1
ATOM 770 O O . GLN A 1 92 ? -9.724 6.387 14.431 1.00 97.00 92 GLN A O 1
ATOM 775 N N . ILE A 1 93 ? -7.978 7.575 15.205 1.00 96.69 93 ILE A N 1
ATOM 776 C CA . ILE A 1 93 ? -7.965 6.971 16.543 1.00 96.69 93 ILE A CA 1
ATOM 777 C C . ILE A 1 93 ? -9.299 7.233 17.251 1.00 96.69 93 ILE A C 1
ATOM 779 O O . ILE A 1 93 ? -9.926 6.299 17.743 1.00 96.69 93 ILE A O 1
ATOM 783 N N . GLN A 1 94 ? -9.783 8.479 17.239 1.00 95.75 94 GLN A N 1
ATOM 784 C CA . GLN A 1 94 ? -11.069 8.837 17.848 1.00 95.75 94 GLN A CA 1
ATOM 785 C C . GLN A 1 94 ? -12.238 8.055 17.234 1.00 95.75 94 GLN A C 1
ATOM 787 O O . GLN A 1 94 ? -13.060 7.507 17.967 1.00 95.75 94 GLN A O 1
ATOM 792 N N . GLN A 1 95 ? -12.287 7.938 15.904 1.00 95.88 95 GLN A N 1
ATOM 793 C CA . GLN A 1 95 ? -13.331 7.165 15.224 1.00 95.88 95 GLN A CA 1
ATOM 794 C C . GLN A 1 95 ? -13.284 5.676 15.604 1.00 95.88 95 GLN A C 1
ATOM 796 O O . GLN A 1 95 ? -14.321 5.069 15.875 1.00 95.88 95 GLN A O 1
ATOM 801 N N . LEU A 1 96 ? -12.091 5.084 15.693 1.00 95.31 96 LEU A N 1
ATOM 802 C CA . LEU A 1 96 ? -11.920 3.685 16.098 1.00 95.31 96 LEU A CA 1
ATOM 803 C C . LEU A 1 96 ? -12.297 3.445 17.565 1.00 95.31 96 LEU A C 1
ATOM 805 O O . LEU A 1 96 ? -12.891 2.412 17.882 1.00 95.31 96 LEU A O 1
ATOM 809 N N . GLU A 1 97 ? -12.030 4.395 18.462 1.00 94.31 97 GLU A N 1
ATOM 810 C CA . GLU A 1 97 ? -12.485 4.319 19.854 1.00 94.31 97 GLU A CA 1
ATOM 811 C C . GLU A 1 97 ? -14.016 4.356 19.970 1.00 94.31 97 GLU A C 1
ATOM 813 O O . GLU A 1 97 ? -14.604 3.630 20.779 1.00 94.31 97 GLU A O 1
ATOM 818 N N . GLU A 1 98 ? -14.684 5.196 19.177 1.00 94.25 98 GLU A N 1
ATOM 819 C CA . GLU A 1 98 ? -16.149 5.260 19.122 1.00 94.25 98 GLU A CA 1
ATOM 820 C C . GLU A 1 98 ? -16.751 3.960 18.566 1.00 94.25 98 GLU A C 1
ATOM 822 O O . GLU A 1 98 ? -17.712 3.417 19.128 1.00 94.25 98 GLU A O 1
ATOM 827 N N . LEU A 1 99 ? -16.145 3.401 17.515 1.00 93.88 99 LEU A N 1
ATOM 828 C CA . LEU A 1 99 ? -16.521 2.102 16.951 1.00 93.88 99 LEU A CA 1
ATOM 829 C C . LEU A 1 99 ? -16.301 0.958 17.954 1.00 93.88 99 LEU A C 1
ATOM 831 O O . LEU A 1 99 ? -17.175 0.107 18.126 1.00 93.88 99 LEU A O 1
ATOM 835 N N . THR A 1 100 ? -15.191 0.968 18.692 1.00 92.50 100 THR A N 1
ATOM 836 C CA . THR A 1 100 ? -14.896 -0.007 19.757 1.00 92.50 100 THR A CA 1
ATOM 837 C C . THR A 1 100 ? -15.972 0.029 20.846 1.00 92.50 100 THR A C 1
ATOM 839 O O . THR A 1 100 ? -16.533 -1.004 21.218 1.00 92.50 100 THR A O 1
ATOM 842 N N . LYS A 1 101 ? -16.332 1.229 21.326 1.00 91.94 101 LYS A N 1
ATOM 843 C CA . LYS A 1 101 ? -17.364 1.419 22.364 1.00 91.94 101 LYS A CA 1
ATOM 844 C C . LYS A 1 101 ? -18.754 0.987 21.895 1.00 91.94 101 LYS A C 1
ATOM 846 O O . LYS A 1 101 ? -19.497 0.396 22.674 1.00 91.94 101 LYS A O 1
ATOM 851 N N . SER A 1 102 ? -19.114 1.290 20.648 1.00 89.94 102 SER A N 1
ATOM 852 C CA . SER A 1 102 ? -20.444 0.983 20.103 1.00 89.94 102 SER A CA 1
ATOM 853 C C . SER A 1 102 ? -20.625 -0.495 19.749 1.00 89.94 102 SER A C 1
ATOM 855 O O . SER A 1 102 ? -21.707 -1.043 19.952 1.00 89.94 102 SER A O 1
ATOM 857 N N . THR A 1 103 ? -19.575 -1.160 19.263 1.00 87.88 103 THR A N 1
ATOM 858 C CA . THR A 1 103 ? -19.615 -2.582 18.881 1.00 87.88 103 THR A CA 1
ATOM 859 C C . THR A 1 103 ? -19.293 -3.525 20.042 1.00 87.88 103 THR A C 1
ATOM 861 O O . THR A 1 103 ? -19.635 -4.708 19.980 1.00 87.88 103 THR A O 1
ATOM 864 N N . GLY A 1 104 ? -18.632 -3.022 21.091 1.00 87.00 104 GLY A N 1
ATOM 865 C CA . GLY A 1 104 ? -18.139 -3.815 22.218 1.00 87.00 104 GLY A CA 1
ATOM 866 C C . GLY A 1 104 ? -16.979 -4.749 21.857 1.00 87.00 104 GLY A C 1
ATOM 867 O O . GLY A 1 104 ? -16.674 -5.655 22.632 1.00 87.00 104 GLY A O 1
ATOM 868 N N . LYS A 1 105 ? -16.361 -4.568 20.683 1.00 86.62 105 LYS A N 1
ATOM 869 C CA . LYS A 1 105 ? -15.210 -5.345 20.215 1.00 86.62 105 LYS A CA 1
ATOM 870 C C . LYS A 1 105 ? -13.960 -4.488 20.279 1.00 86.62 105 LYS A C 1
ATOM 872 O O . LYS A 1 105 ? -13.981 -3.358 19.810 1.00 86.62 105 LYS A O 1
ATOM 877 N N . GLU A 1 106 ? -12.887 -5.050 20.815 1.00 87.62 106 GLU A N 1
ATOM 878 C CA . GLU A 1 106 ? -11.558 -4.451 20.731 1.00 87.62 106 GLU A CA 1
ATOM 879 C C . GLU A 1 106 ? -11.086 -4.478 19.273 1.00 87.62 106 GLU A C 1
ATOM 881 O O . GLU A 1 106 ? -11.144 -5.524 18.619 1.00 87.62 106 GLU A O 1
ATOM 886 N N . ILE A 1 107 ? -10.697 -3.313 18.755 1.00 89.69 107 ILE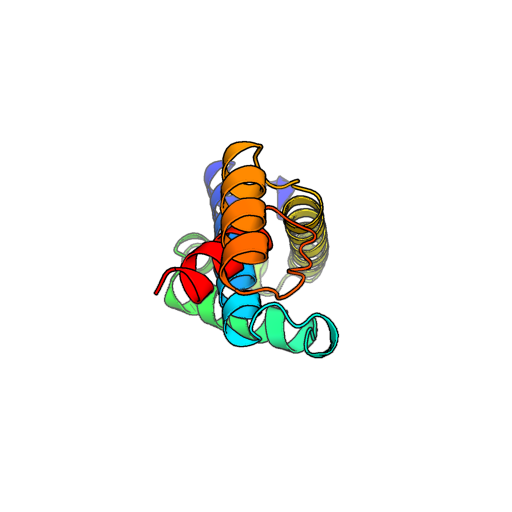 A N 1
ATOM 887 C CA . ILE A 1 107 ? -10.201 -3.144 17.390 1.00 89.69 107 ILE A CA 1
ATOM 888 C C . ILE A 1 107 ? -8.708 -2.853 17.493 1.00 89.69 107 ILE A C 1
ATOM 890 O O . ILE A 1 107 ? -8.323 -1.805 18.006 1.00 89.69 107 ILE A O 1
ATOM 894 N N . ASP A 1 108 ? -7.893 -3.790 17.017 1.00 89.75 108 ASP A N 1
ATOM 895 C CA . ASP A 1 108 ? -6.445 -3.619 16.919 1.00 89.75 108 ASP A CA 1
ATOM 896 C C . ASP A 1 108 ? -6.080 -2.976 15.577 1.00 89.75 108 ASP A C 1
ATOM 898 O O . ASP A 1 108 ? -6.740 -3.226 14.564 1.00 89.75 108 ASP A O 1
ATOM 902 N N . TYR A 1 109 ? -5.068 -2.114 15.588 1.00 91.88 109 TYR A N 1
ATOM 903 C CA . TYR A 1 109 ? -4.562 -1.420 14.410 1.00 91.88 109 TYR A CA 1
ATOM 904 C C . TYR A 1 109 ? -3.135 -0.921 14.651 1.00 91.88 109 TYR A C 1
ATOM 906 O O . TYR A 1 109 ? -2.787 -0.444 15.731 1.00 91.88 109 TYR A O 1
ATOM 914 N N . SER A 1 110 ? -2.314 -0.978 13.608 1.00 90.00 110 SER A N 1
ATOM 915 C CA . SER A 1 110 ? -0.881 -0.675 13.669 1.00 90.00 110 SER A CA 1
ATOM 916 C C . SER A 1 110 ? -0.483 0.539 12.829 1.00 90.00 110 SER A C 1
ATOM 918 O O . SER A 1 110 ? 0.415 1.290 13.204 1.00 90.00 110 SER A O 1
ATOM 920 N N . SER A 1 111 ? -1.171 0.765 11.706 1.00 95.94 111 SER A N 1
ATOM 921 C CA . SER A 1 111 ? -0.810 1.791 10.726 1.00 95.94 111 SER A CA 1
ATOM 922 C C . SER A 1 111 ? -2.004 2.631 10.290 1.00 95.94 111 SER A C 1
ATOM 924 O O . SER A 1 111 ? -3.167 2.236 10.385 1.00 95.94 111 SER A O 1
ATOM 926 N N . LYS A 1 112 ? -1.717 3.807 9.739 1.00 97.31 112 LYS A N 1
ATOM 927 C CA . LYS A 1 112 ? -2.708 4.753 9.225 1.00 97.31 112 LYS A CA 1
ATOM 928 C C . LYS A 1 112 ? -3.630 4.160 8.168 1.00 97.31 112 LYS A C 1
ATOM 930 O O . LYS A 1 112 ? -4.818 4.496 8.120 1.00 97.31 112 LYS A O 1
ATOM 935 N N . LEU A 1 113 ? -3.083 3.337 7.273 1.00 96.81 113 LEU A N 1
ATOM 936 C CA . LEU A 1 113 ? -3.871 2.727 6.204 1.00 96.81 113 LEU A CA 1
ATOM 937 C C . LEU A 1 113 ? -4.775 1.618 6.748 1.00 96.81 113 LEU A C 1
ATOM 939 O O . LEU A 1 113 ? -5.934 1.562 6.345 1.00 96.81 113 LEU A O 1
ATOM 943 N N . GLU A 1 114 ? -4.283 0.812 7.688 1.00 97.00 114 GLU A N 1
ATOM 944 C CA . GLU A 1 114 ? -5.089 -0.195 8.384 1.00 97.00 114 GLU A CA 1
ATOM 945 C C . GLU A 1 114 ? -6.235 0.453 9.164 1.00 97.00 114 GLU A C 1
ATOM 947 O O . GLU A 1 114 ? -7.393 0.071 9.002 1.00 97.00 114 GLU A O 1
ATOM 952 N N . ALA A 1 115 ? -5.934 1.507 9.929 1.00 96.88 115 ALA A N 1
ATOM 953 C CA . ALA A 1 115 ? -6.929 2.274 10.667 1.00 96.88 115 ALA A CA 1
ATOM 954 C C . ALA A 1 115 ? -8.042 2.797 9.745 1.00 96.88 115 ALA A C 1
ATOM 956 O O . ALA A 1 115 ? -9.224 2.652 10.051 1.00 96.88 115 ALA A O 1
ATOM 957 N N . ARG A 1 116 ? -7.682 3.345 8.574 1.00 96.94 116 ARG A N 1
ATOM 958 C CA . ARG A 1 116 ? -8.670 3.763 7.566 1.00 96.94 116 ARG A CA 1
ATOM 959 C C . ARG A 1 116 ? -9.508 2.588 7.067 1.00 96.94 116 ARG A C 1
ATOM 961 O O . ARG A 1 116 ? -10.725 2.711 7.017 1.00 96.94 116 ARG A O 1
ATOM 968 N N . TYR A 1 117 ? -8.878 1.470 6.712 1.00 96.75 117 TYR A N 1
ATOM 969 C CA . TYR A 1 117 ? -9.594 0.288 6.233 1.00 96.75 117 TYR A CA 1
ATOM 970 C C . TYR A 1 117 ? -10.617 -0.221 7.260 1.00 96.75 117 TYR A C 1
ATOM 972 O O . TYR A 1 117 ? -11.746 -0.547 6.893 1.00 96.75 117 TYR A O 1
ATOM 980 N N . LEU A 1 118 ? -10.248 -0.258 8.542 1.00 95.56 118 LEU A N 1
ATOM 981 C CA . LEU A 1 118 ? -11.130 -0.689 9.626 1.00 95.56 118 LEU A CA 1
ATOM 982 C C . LEU A 1 118 ? -12.300 0.276 9.825 1.00 95.56 118 LEU A C 1
ATOM 984 O O . LEU A 1 118 ? -13.438 -0.179 9.911 1.00 95.56 118 LEU A O 1
ATOM 988 N N . ILE A 1 119 ? -12.046 1.589 9.828 1.00 95.50 119 ILE A N 1
ATOM 989 C CA . ILE A 1 119 ? -13.102 2.615 9.874 1.00 95.50 119 ILE A CA 1
ATOM 990 C C . ILE A 1 119 ? -14.081 2.416 8.716 1.00 95.50 119 ILE A C 1
ATOM 992 O O . ILE A 1 119 ? -15.287 2.318 8.948 1.00 95.50 119 ILE A O 1
ATOM 996 N N . ASP A 1 120 ? -13.569 2.307 7.489 1.00 94.69 120 ASP A N 1
ATOM 997 C CA . ASP A 1 120 ? -14.388 2.142 6.288 1.00 94.69 120 ASP A CA 1
ATOM 998 C C . ASP A 1 120 ? -15.193 0.832 6.335 1.00 94.69 120 ASP A C 1
ATOM 1000 O O . ASP A 1 120 ? -16.346 0.791 5.914 1.00 94.69 120 ASP A O 1
ATOM 1004 N N . THR A 1 121 ? -14.617 -0.248 6.866 1.00 92.88 121 THR A N 1
ATOM 1005 C CA . THR A 1 121 ? -15.268 -1.567 6.914 1.00 92.88 121 THR A CA 1
ATOM 1006 C C . THR A 1 121 ? -16.308 -1.673 8.028 1.00 92.88 121 THR A C 1
ATOM 1008 O O . THR A 1 121 ? -17.300 -2.373 7.864 1.00 92.88 121 THR A O 1
ATOM 1011 N N . LEU A 1 122 ? -16.089 -1.011 9.166 1.00 90.88 122 LEU A N 1
ATOM 1012 C CA . LEU A 1 122 ? -16.963 -1.097 10.341 1.00 90.88 122 LEU A CA 1
ATOM 1013 C C . LEU A 1 122 ? -18.066 -0.031 10.357 1.00 90.88 122 LEU A C 1
ATOM 1015 O O . LEU A 1 122 ? -19.045 -0.189 11.084 1.00 90.88 122 LEU A O 1
ATOM 1019 N N . SER A 1 123 ? -17.909 1.043 9.578 1.00 86.81 123 SER A N 1
ATOM 1020 C CA . SER A 1 123 ? -18.910 2.113 9.450 1.00 86.81 123 SER A CA 1
ATOM 1021 C C . SER A 1 123 ? -19.946 1.858 8.346 1.00 86.81 123 SER A C 1
ATOM 1023 O O . SER A 1 123 ? -20.915 2.613 8.250 1.00 86.81 123 SER A O 1
ATOM 1025 N N . ASN A 1 124 ? -19.742 0.829 7.515 1.00 71.12 124 ASN A N 1
ATOM 1026 C CA . ASN A 1 124 ? -20.647 0.399 6.441 1.00 71.12 124 ASN A 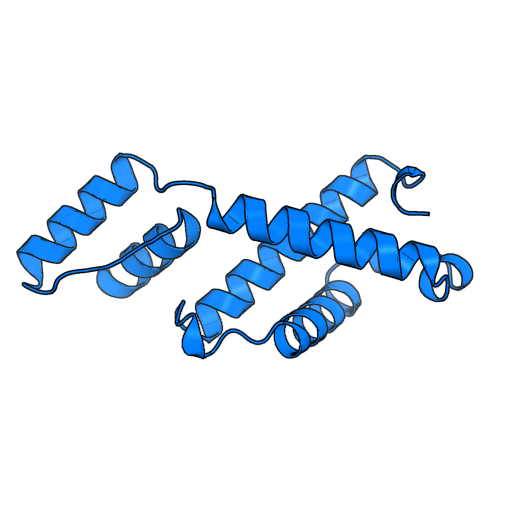CA 1
ATOM 1027 C C . ASN A 1 124 ? -21.418 -0.866 6.833 1.00 71.12 124 ASN A C 1
ATOM 1029 O O . ASN A 1 124 ? -22.591 -0.980 6.409 1.00 71.12 124 ASN A O 1
#